Protein AF-A0A7H1MZS1-F1 (afdb_monomer_lite)

Foldseek 3Di:
DVVQLVVQLVVQLVVQLVVQLVVQVVVCVPDPPCPVDPVSVVCSSVVSSVVSNVVSNVVSSVVSVVVVVVVVVVVVVVVVVVVD

Sequence (84 aa):
MRWSMLKVAALAFLPLAAMFFGMLVLAIIAMPGTVSEFEAGAILYYGAAALSVALAVPATWLVARRMLTRRERHLLDVRARHSR

pLDDT: mean 86.6, std 8.36, range [57.72, 96.25]

Organism: NCBI:txid111831

Radius of gyration: 19.42 Å; chains: 1; bounding box: 42×26×54 Å

Structure (mmCIF, N/CA/C/O backbone):
data_AF-A0A7H1MZS1-F1
#
_entry.id   AF-A0A7H1MZS1-F1
#
loop_
_atom_site.group_PDB
_atom_site.id
_atom_site.type_symbol
_atom_site.label_atom_id
_atom_site.label_alt_id
_atom_site.label_comp_id
_atom_site.label_asym_id
_atom_site.label_entity_id
_atom_site.label_seq_id
_atom_site.pdbx_PDB_ins_code
_atom_site.Cartn_x
_atom_site.Cartn_y
_atom_site.Cartn_z
_atom_site.occupancy
_atom_site.B_iso_or_equiv
_atom_site.auth_seq_id
_atom_site.auth_comp_id
_atom_site.auth_asym_id
_atom_site.auth_atom_id
_atom_site.pdbx_PDB_model_num
ATOM 1 N N . MET A 1 1 ? 11.750 6.671 -19.023 1.00 59.72 1 MET A N 1
ATOM 2 C CA . MET A 1 1 ? 11.721 5.764 -17.848 1.00 59.72 1 MET A CA 1
ATOM 3 C C . MET A 1 1 ? 10.775 6.217 -16.726 1.00 59.72 1 MET A C 1
ATOM 5 O O . MET A 1 1 ? 10.038 5.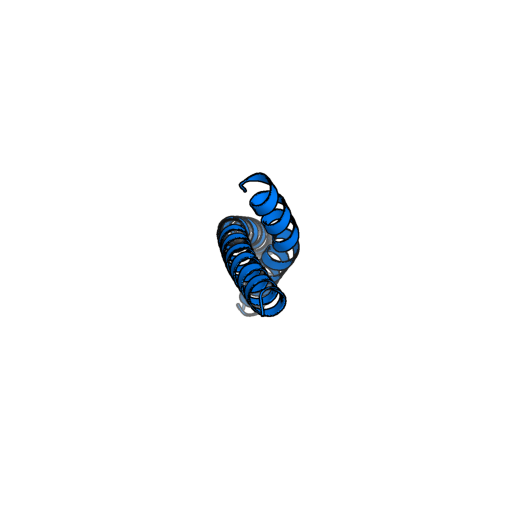391 -16.204 1.00 59.72 1 MET A O 1
ATOM 9 N N . ARG A 1 2 ? 10.722 7.512 -16.367 1.00 68.00 2 ARG A N 1
ATOM 10 C CA . ARG A 1 2 ? 9.870 8.009 -15.259 1.00 68.00 2 ARG A CA 1
ATOM 11 C C . ARG A 1 2 ? 8.354 7.900 -15.520 1.00 68.00 2 ARG A C 1
ATOM 13 O O . ARG A 1 2 ? 7.602 7.537 -14.626 1.00 68.00 2 ARG A O 1
ATOM 20 N N . TRP A 1 3 ? 7.917 8.104 -16.765 1.00 72.00 3 TRP A N 1
ATOM 21 C CA . TRP A 1 3 ? 6.506 7.960 -17.165 1.00 72.00 3 TRP A CA 1
ATOM 22 C C . TRP A 1 3 ? 5.986 6.518 -17.104 1.00 72.00 3 TRP A C 1
ATOM 24 O O . TRP A 1 3 ? 4.844 6.292 -16.716 1.00 72.00 3 TRP A O 1
ATOM 34 N N . SER A 1 4 ? 6.817 5.529 -17.447 1.00 77.31 4 SER A N 1
ATOM 35 C CA . SER A 1 4 ? 6.448 4.116 -17.304 1.00 77.31 4 SER A CA 1
ATOM 36 C C . SER A 1 4 ? 6.378 3.693 -15.836 1.00 77.31 4 SER A C 1
ATOM 38 O O . SER A 1 4 ? 5.504 2.907 -15.491 1.00 77.31 4 SER A O 1
ATOM 40 N N . MET A 1 5 ? 7.229 4.252 -14.962 1.00 83.62 5 MET A N 1
ATOM 41 C CA . MET A 1 5 ? 7.127 4.049 -13.508 1.00 83.62 5 MET A CA 1
ATOM 42 C C . MET A 1 5 ? 5.803 4.561 -12.948 1.00 83.62 5 MET A C 1
ATOM 44 O O . MET A 1 5 ? 5.146 3.832 -12.216 1.00 83.62 5 MET A O 1
ATOM 48 N N . LEU A 1 6 ? 5.390 5.775 -13.325 1.00 84.00 6 LEU A N 1
ATOM 49 C CA . LEU A 1 6 ? 4.145 6.372 -12.835 1.00 84.00 6 LEU A CA 1
ATOM 50 C C . LEU A 1 6 ? 2.911 5.553 -13.228 1.00 84.00 6 LEU A C 1
ATOM 52 O O . LEU A 1 6 ? 2.047 5.326 -12.390 1.00 84.00 6 LEU A O 1
ATOM 56 N N . LYS A 1 7 ? 2.852 5.050 -14.468 1.00 85.62 7 LYS A N 1
ATOM 57 C CA . LYS A 1 7 ? 1.739 4.201 -14.927 1.00 85.62 7 LYS A CA 1
ATOM 58 C C . LYS A 1 7 ? 1.635 2.903 -14.124 1.00 85.62 7 LYS A C 1
ATOM 60 O O . LYS A 1 7 ? 0.545 2.529 -13.711 1.00 85.62 7 LYS A O 1
ATOM 65 N N . VAL A 1 8 ? 2.765 2.234 -13.882 1.00 86.56 8 VAL A N 1
ATOM 66 C CA . VAL A 1 8 ? 2.789 0.987 -13.09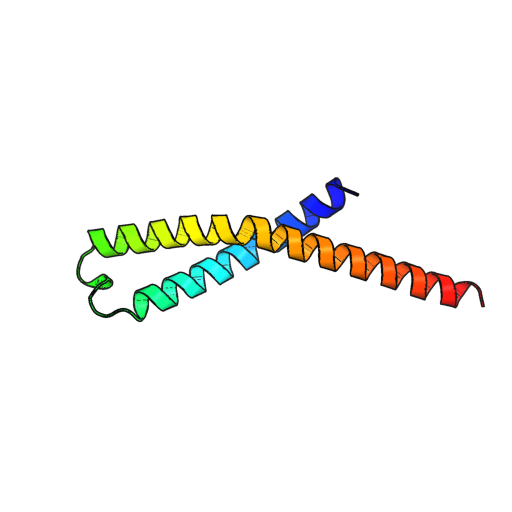8 1.00 86.56 8 VAL A CA 1
ATOM 67 C C . VAL A 1 8 ? 2.469 1.258 -11.627 1.00 86.56 8 VAL A C 1
ATOM 69 O O . VAL A 1 8 ? 1.716 0.500 -11.025 1.00 86.56 8 VAL A O 1
ATOM 72 N N . ALA A 1 9 ? 2.987 2.350 -11.060 1.00 86.50 9 ALA A N 1
ATOM 73 C CA . ALA A 1 9 ? 2.683 2.750 -9.690 1.00 86.50 9 ALA A CA 1
ATOM 74 C C . ALA A 1 9 ? 1.188 3.065 -9.512 1.00 86.50 9 ALA A C 1
ATOM 76 O O . ALA A 1 9 ? 0.579 2.567 -8.572 1.00 86.50 9 ALA A O 1
ATOM 77 N N . ALA A 1 10 ? 0.579 3.802 -10.447 1.00 88.75 10 ALA A N 1
ATOM 78 C CA . ALA A 1 10 ? -0.853 4.097 -10.433 1.00 88.75 10 ALA A CA 1
ATOM 79 C C . ALA A 1 10 ? -1.708 2.823 -10.534 1.00 88.75 10 ALA A C 1
ATOM 81 O O . ALA A 1 10 ? -2.681 2.675 -9.800 1.00 88.75 10 ALA A O 1
ATOM 82 N N . LEU A 1 11 ? -1.310 1.873 -11.387 1.00 90.81 11 LEU A N 1
ATOM 83 C CA . LEU A 1 11 ? -2.007 0.592 -11.521 1.00 90.81 11 LEU A CA 1
ATOM 84 C C . LEU A 1 11 ? -1.916 -0.254 -10.239 1.00 90.81 11 LEU A C 1
ATOM 86 O O . LEU A 1 11 ? -2.870 -0.930 -9.869 1.00 90.81 11 LEU A O 1
ATOM 90 N N . ALA A 1 12 ? -0.771 -0.203 -9.551 1.00 90.44 12 ALA A N 1
ATOM 91 C CA . ALA A 1 12 ? -0.553 -0.912 -8.294 1.00 90.44 12 ALA A CA 1
ATOM 92 C C . ALA A 1 12 ? -1.182 -0.203 -7.080 1.00 90.44 12 ALA A C 1
ATOM 94 O O . ALA A 1 12 ? -1.348 -0.831 -6.037 1.00 90.44 12 ALA A O 1
ATOM 95 N N . PHE A 1 13 ? -1.521 1.086 -7.189 1.00 91.38 13 PHE A N 1
ATOM 96 C CA . PHE A 1 13 ? -1.978 1.900 -6.060 1.00 91.38 13 PHE A CA 1
ATOM 97 C C . PHE A 1 13 ? -3.297 1.429 -5.487 1.00 91.38 13 PHE A C 1
ATOM 99 O O . PHE A 1 13 ? -3.372 1.163 -4.291 1.00 91.38 13 PHE A O 1
ATOM 106 N N . LEU A 1 14 ? -4.307 1.274 -6.337 1.00 90.88 14 LEU A N 1
ATOM 107 C CA . LEU A 1 14 ? -5.637 0.871 -5.903 1.00 90.88 14 LEU A CA 1
ATOM 108 C C . LEU A 1 14 ? -5.639 -0.468 -5.134 1.00 90.88 14 LEU A C 1
ATOM 110 O O . LEU A 1 14 ? -6.154 -0.491 -4.016 1.00 90.88 14 LEU A O 1
ATOM 114 N N . PRO A 1 15 ? -5.033 -1.565 -5.642 1.00 93.31 15 PRO A N 1
ATOM 115 C CA . PRO A 1 15 ? -5.012 -2.826 -4.903 1.00 93.31 15 PRO A CA 1
ATOM 116 C C . PRO A 1 15 ? -4.164 -2.763 -3.625 1.00 93.31 15 PRO A C 1
ATOM 118 O O . PRO A 1 15 ? -4.544 -3.365 -2.624 1.00 93.31 15 PRO A O 1
ATOM 121 N N . LEU A 1 16 ? -3.049 -2.017 -3.612 1.00 93.19 16 LEU A N 1
ATOM 122 C CA . LEU A 1 16 ? -2.232 -1.845 -2.403 1.00 93.19 16 LEU A CA 1
ATOM 123 C C . LEU A 1 16 ? -2.969 -1.053 -1.320 1.00 93.19 16 LEU A C 1
ATOM 125 O O . LEU A 1 16 ? -2.975 -1.467 -0.164 1.00 93.19 16 LEU A O 1
ATOM 129 N N . ALA A 1 17 ? -3.616 0.054 -1.688 1.00 92.88 17 ALA A N 1
ATOM 130 C CA . ALA A 1 17 ? -4.411 0.858 -0.766 1.00 92.88 17 ALA A CA 1
ATOM 131 C C . ALA A 1 17 ? -5.579 0.046 -0.191 1.00 92.88 17 ALA A C 1
ATOM 133 O O . ALA A 1 17 ? -5.781 0.048 1.022 1.00 92.88 17 ALA A O 1
ATOM 134 N N . ALA A 1 18 ? -6.287 -0.717 -1.033 1.00 93.50 18 ALA A N 1
ATOM 135 C CA . ALA A 1 18 ? -7.363 -1.604 -0.595 1.00 93.50 18 ALA A CA 1
ATOM 136 C C . ALA A 1 18 ? -6.864 -2.686 0.376 1.00 93.50 18 ALA A C 1
ATOM 138 O O . ALA A 1 18 ? -7.497 -2.935 1.400 1.00 93.50 18 ALA A O 1
ATOM 139 N N . MET A 1 19 ? -5.709 -3.294 0.094 1.00 96.25 19 MET A N 1
ATOM 140 C CA . MET A 1 19 ? -5.106 -4.308 0.959 1.00 96.25 19 MET A CA 1
ATOM 141 C C . MET A 1 19 ? -4.685 -3.732 2.318 1.00 96.25 19 MET A C 1
ATOM 143 O O . MET A 1 19 ? -5.014 -4.315 3.350 1.00 96.25 19 MET A O 1
ATOM 147 N N . PHE A 1 20 ? -3.994 -2.585 2.342 1.00 94.88 20 PHE A N 1
ATOM 148 C CA . PHE A 1 20 ? -3.613 -1.930 3.598 1.00 94.88 20 PHE A CA 1
ATOM 149 C C . PHE A 1 20 ? -4.833 -1.488 4.401 1.00 94.88 20 PHE A C 1
ATOM 151 O O . PHE A 1 20 ? -4.875 -1.701 5.609 1.00 94.88 20 PHE A O 1
ATOM 158 N N . PHE A 1 21 ? -5.837 -0.918 3.735 1.00 94.62 21 PHE A N 1
ATOM 159 C CA . PHE A 1 21 ? -7.073 -0.516 4.391 1.00 94.62 21 PHE A CA 1
ATOM 160 C C . PHE A 1 21 ? -7.797 -1.720 4.994 1.00 94.62 21 PHE A C 1
ATOM 162 O O . PHE A 1 21 ? -8.116 -1.698 6.177 1.00 94.62 21 PHE A O 1
ATOM 169 N N . GLY A 1 22 ? -7.979 -2.799 4.227 1.00 94.44 22 GLY A N 1
ATOM 170 C CA . GLY A 1 22 ? -8.597 -4.029 4.718 1.00 94.44 22 GLY A CA 1
ATOM 171 C C . GLY A 1 22 ? -7.856 -4.620 5.919 1.00 94.44 22 GLY A C 1
ATOM 172 O O . GLY A 1 22 ? -8.486 -5.008 6.897 1.00 94.44 22 GLY A O 1
ATOM 173 N N . MET A 1 23 ? -6.520 -4.620 5.897 1.00 95.25 23 MET A N 1
ATOM 174 C CA . MET A 1 23 ? -5.705 -5.089 7.022 1.00 95.25 23 MET A CA 1
ATOM 175 C C . MET A 1 23 ? -5.904 -4.231 8.282 1.00 95.25 23 MET A C 1
ATOM 177 O O . MET A 1 23 ? -6.054 -4.774 9.375 1.00 95.25 23 MET A O 1
ATOM 181 N N . LEU A 1 24 ? -5.946 -2.903 8.136 1.00 93.75 24 LEU A N 1
ATOM 182 C CA . LEU A 1 24 ? -6.181 -1.978 9.249 1.00 93.75 24 LEU A CA 1
ATOM 183 C C . LEU A 1 24 ? -7.605 -2.098 9.803 1.00 93.75 24 LEU A C 1
ATOM 185 O O . LEU A 1 24 ? -7.790 -2.107 11.015 1.00 93.75 24 LEU A O 1
ATOM 189 N N . VAL A 1 25 ? -8.604 -2.256 8.933 1.00 93.00 25 VAL A N 1
ATOM 190 C CA . VAL A 1 25 ? -9.997 -2.490 9.333 1.00 93.00 25 VAL A CA 1
ATOM 191 C C . VAL A 1 25 ? -10.132 -3.792 10.120 1.00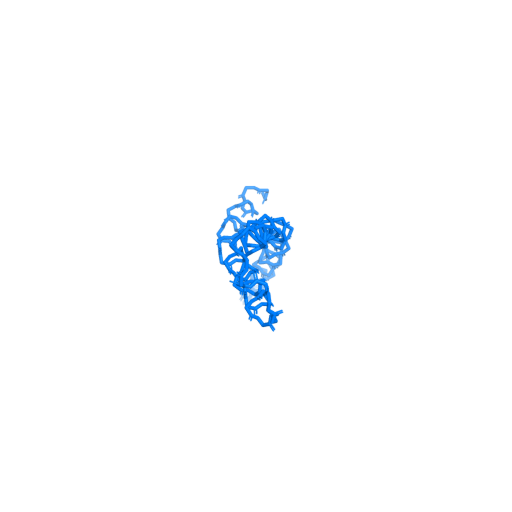 93.00 25 VAL A C 1
ATOM 193 O O . VAL A 1 25 ? -10.754 -3.796 11.177 1.00 93.00 25 VAL A O 1
ATOM 196 N N . LEU A 1 26 ? -9.509 -4.881 9.661 1.00 93.44 26 LEU A N 1
ATOM 197 C CA . LEU A 1 26 ? -9.502 -6.145 10.401 1.00 93.44 26 LEU A CA 1
ATOM 198 C C . LEU A 1 26 ? -8.854 -5.993 11.783 1.00 93.44 26 LEU A C 1
ATOM 200 O O . LEU A 1 26 ? -9.362 -6.548 12.754 1.00 93.44 26 LEU A O 1
ATOM 204 N N . ALA A 1 27 ? -7.777 -5.208 11.889 1.00 91.31 27 ALA A N 1
ATOM 205 C CA . ALA A 1 27 ? -7.150 -4.907 13.173 1.00 91.31 27 ALA A CA 1
ATOM 206 C C . ALA A 1 27 ? -8.077 -4.102 14.102 1.00 91.31 27 ALA A C 1
ATOM 208 O O . ALA A 1 27 ? -8.152 -4.412 15.287 1.00 91.31 27 ALA A O 1
ATOM 209 N N . ILE A 1 28 ? -8.815 -3.119 13.572 1.00 88.62 28 ILE A N 1
ATOM 210 C CA . ILE A 1 28 ? -9.794 -2.330 14.340 1.00 88.62 28 ILE A CA 1
ATOM 211 C C . ILE A 1 28 ? -10.934 -3.218 14.847 1.00 88.62 28 ILE A C 1
ATOM 213 O O . ILE A 1 28 ? -11.291 -3.129 16.019 1.00 88.62 28 ILE A O 1
ATOM 217 N N . ILE A 1 29 ? -11.474 -4.092 13.990 1.00 88.31 29 ILE A N 1
ATOM 218 C CA . ILE A 1 29 ? -12.562 -5.021 14.341 1.00 88.31 29 ILE A CA 1
ATOM 219 C C . ILE A 1 29 ? -12.113 -6.023 15.414 1.00 88.31 29 ILE A C 1
ATOM 221 O O . ILE A 1 29 ? -12.913 -6.422 16.257 1.00 88.31 29 ILE A O 1
ATOM 225 N N . ALA A 1 30 ? -10.840 -6.422 15.408 1.00 87.75 30 ALA A N 1
ATOM 226 C CA . ALA A 1 30 ? -10.285 -7.335 16.403 1.00 87.75 30 ALA A CA 1
ATOM 227 C C . ALA A 1 30 ? -10.083 -6.696 17.794 1.00 87.75 30 ALA A C 1
ATOM 229 O O . ALA A 1 30 ? -9.836 -7.423 18.756 1.00 87.75 30 ALA A O 1
ATOM 230 N N . MET A 1 31 ? -10.174 -5.366 17.925 1.00 83.38 31 MET A N 1
ATOM 231 C CA . MET A 1 31 ? -10.044 -4.671 19.208 1.00 83.38 31 MET A CA 1
ATOM 232 C C . MET A 1 31 ? -11.405 -4.585 19.921 1.00 83.38 31 MET A C 1
ATOM 234 O O . MET A 1 31 ? -12.322 -3.934 19.420 1.00 83.38 31 MET A O 1
ATOM 238 N N . PRO A 1 32 ? -11.574 -5.197 21.105 1.00 72.56 32 PRO A N 1
ATOM 239 C CA . PRO A 1 32 ? -12.820 -5.081 21.854 1.00 72.56 32 PRO A CA 1
ATOM 240 C C . PRO A 1 32 ? -13.009 -3.645 22.374 1.00 72.56 32 PRO A C 1
ATOM 242 O O . PRO A 1 32 ? -12.095 -3.062 22.949 1.00 72.56 32 PRO A O 1
ATOM 245 N N . GLY A 1 33 ? -14.206 -3.080 22.181 1.00 72.00 33 GLY A N 1
ATOM 246 C CA . GLY A 1 33 ? -14.585 -1.750 22.688 1.00 72.00 33 GLY A CA 1
ATOM 247 C C . GLY A 1 33 ? -14.342 -0.567 21.739 1.00 72.00 33 GLY A C 1
ATOM 248 O O . GLY A 1 33 ? -14.814 0.529 22.010 1.00 72.00 33 GLY A O 1
ATOM 249 N N . THR A 1 34 ? -13.682 -0.759 20.592 1.00 65.81 34 THR A N 1
ATOM 250 C CA . THR A 1 34 ? -13.478 0.315 19.590 1.00 65.81 34 THR A CA 1
ATOM 251 C C . THR A 1 34 ? -14.729 0.628 18.766 1.00 65.81 34 THR A C 1
ATOM 253 O O . THR A 1 34 ? -14.838 1.702 18.182 1.00 65.81 34 THR A O 1
ATOM 256 N N . VAL A 1 35 ? -15.679 -0.308 18.720 1.00 64.31 35 VAL A N 1
ATOM 257 C CA . VAL A 1 35 ? -16.928 -0.226 17.940 1.00 64.31 35 VAL A CA 1
ATOM 258 C C . VAL A 1 35 ? -18.150 0.163 18.775 1.00 64.31 35 VAL A C 1
ATOM 260 O O . VAL A 1 35 ? -19.207 0.418 18.205 1.00 64.31 35 VAL A O 1
ATOM 263 N N . SER A 1 36 ? -18.033 0.216 20.107 1.00 71.19 36 SER A N 1
ATOM 264 C CA . SER A 1 36 ? -19.144 0.606 20.988 1.00 71.19 36 SER A CA 1
ATOM 265 C C . SER A 1 36 ? -19.385 2.114 21.019 1.00 71.19 36 SER A C 1
ATOM 267 O O . SER A 1 36 ? -20.503 2.538 21.296 1.00 71.19 36 SER A O 1
ATOM 269 N N . GLU A 1 37 ? -18.369 2.917 20.696 1.00 80.19 37 GLU A N 1
ATOM 270 C CA . GLU A 1 37 ? -18.484 4.370 20.578 1.00 80.19 37 GLU A CA 1
ATOM 271 C C . GLU A 1 37 ? -18.304 4.797 19.121 1.00 80.19 37 GLU A C 1
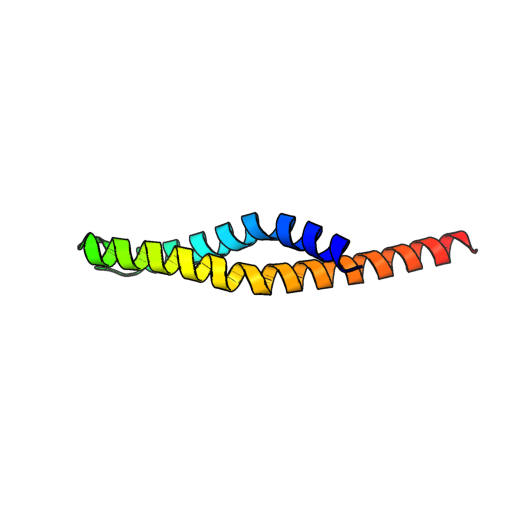ATOM 273 O O . GLU A 1 37 ? -17.252 4.587 18.514 1.00 80.19 37 GLU A O 1
ATOM 278 N N . PHE A 1 38 ? -19.347 5.406 18.551 1.00 77.50 38 PHE A N 1
ATOM 279 C CA . PHE A 1 38 ? -19.362 5.814 17.145 1.00 77.50 38 PHE A CA 1
ATOM 280 C C . PHE A 1 38 ? -18.227 6.788 16.806 1.00 77.50 38 PHE A C 1
ATOM 282 O O . PHE A 1 38 ? -17.606 6.667 15.753 1.00 77.50 38 PHE A O 1
ATOM 289 N N . GLU A 1 39 ? -17.934 7.731 17.702 1.00 84.50 39 GLU A N 1
ATOM 290 C CA . GLU A 1 39 ? -16.892 8.740 17.504 1.00 84.50 39 GLU A CA 1
ATOM 291 C C . GLU A 1 39 ? -15.492 8.112 17.454 1.00 84.50 39 GLU A C 1
ATOM 293 O O . GLU A 1 39 ? -14.736 8.354 16.510 1.00 84.50 39 GLU A O 1
ATOM 298 N N . ALA A 1 40 ? -15.180 7.222 18.401 1.00 82.19 40 ALA A N 1
ATOM 299 C CA . ALA A 1 40 ? -13.920 6.483 18.418 1.00 82.19 40 ALA A CA 1
ATOM 300 C C . ALA A 1 40 ? -13.772 5.581 17.182 1.00 82.19 40 ALA A C 1
ATOM 302 O O . ALA A 1 40 ? -12.723 5.578 16.530 1.00 82.19 40 ALA A O 1
ATOM 303 N N . GLY A 1 41 ? -14.842 4.870 16.809 1.00 82.88 41 GLY A N 1
ATOM 304 C CA . GLY A 1 41 ? -14.879 4.054 15.600 1.00 82.88 41 GLY A CA 1
ATOM 305 C C . GLY A 1 41 ? -14.624 4.885 14.342 1.00 82.88 41 GLY A C 1
ATOM 306 O O . GLY A 1 41 ? -13.769 4.531 13.531 1.00 82.88 41 GLY A O 1
ATOM 307 N N . ALA A 1 42 ? -15.303 6.026 14.193 1.00 85.50 42 ALA A N 1
ATOM 308 C CA . ALA A 1 42 ? -15.130 6.920 13.053 1.00 85.50 42 ALA A CA 1
ATOM 309 C C . ALA A 1 42 ? -13.680 7.413 12.929 1.00 85.50 42 ALA A C 1
ATOM 311 O O . ALA A 1 42 ? -13.095 7.313 11.849 1.00 85.50 42 ALA A O 1
ATOM 312 N N . ILE A 1 43 ? -13.070 7.875 14.027 1.00 90.69 43 ILE A N 1
ATOM 313 C CA . ILE A 1 43 ? -11.667 8.321 14.042 1.00 90.69 43 ILE A CA 1
ATOM 314 C C . ILE A 1 43 ? -10.730 7.190 13.600 1.00 90.69 43 ILE A C 1
ATOM 316 O O . ILE A 1 43 ? -9.840 7.419 12.780 1.00 90.69 43 ILE A O 1
ATOM 320 N N . LEU A 1 44 ? -10.947 5.965 14.085 1.00 90.38 44 LEU A N 1
ATOM 321 C CA . LEU A 1 44 ? -10.142 4.802 13.711 1.00 90.38 44 LEU A CA 1
ATOM 322 C C . LEU A 1 44 ? -10.287 4.449 12.225 1.00 90.38 44 LEU A C 1
ATOM 324 O O . LEU A 1 44 ? -9.278 4.222 11.557 1.00 90.38 44 LEU A O 1
ATOM 328 N N . TYR A 1 45 ? -11.505 4.455 11.677 1.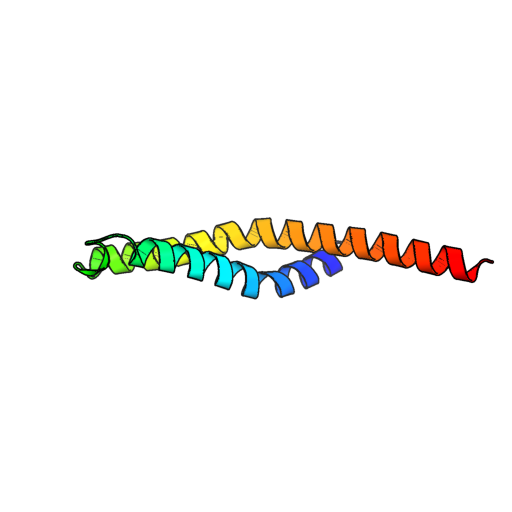00 89.81 45 TYR A N 1
ATOM 329 C CA . TYR A 1 45 ? -11.735 4.171 10.257 1.00 89.81 45 TYR A CA 1
ATOM 330 C C . TYR A 1 45 ? -11.148 5.250 9.339 1.00 89.81 45 TYR A C 1
ATOM 332 O O . TYR A 1 45 ? -10.489 4.919 8.349 1.00 89.81 45 TYR A O 1
ATOM 340 N N . TYR A 1 46 ? -11.323 6.533 9.670 1.00 92.88 46 TYR A N 1
ATOM 341 C CA . TYR A 1 46 ? -10.716 7.625 8.905 1.00 92.88 46 TYR A CA 1
ATOM 342 C C . TYR A 1 46 ? -9.188 7.625 9.027 1.00 92.88 46 TYR A C 1
ATOM 344 O O . TYR A 1 46 ? -8.490 7.808 8.027 1.00 92.88 46 TYR A O 1
ATOM 352 N N . GLY A 1 47 ? -8.654 7.339 10.217 1.00 93.38 47 GLY A N 1
ATOM 353 C CA . GLY A 1 47 ? -7.222 7.160 10.444 1.00 93.38 47 GLY A CA 1
ATOM 354 C C . GLY A 1 47 ? -6.652 5.995 9.634 1.00 93.38 47 GLY A C 1
ATOM 355 O O . GLY A 1 47 ? -5.611 6.139 8.992 1.00 93.38 47 GLY A O 1
ATOM 356 N N . ALA A 1 48 ? -7.365 4.868 9.576 1.00 93.38 48 ALA A N 1
ATOM 357 C CA . ALA A 1 48 ? -6.992 3.721 8.757 1.00 93.38 48 ALA A CA 1
ATOM 358 C C . ALA A 1 48 ? -7.007 4.041 7.257 1.00 93.38 48 ALA A C 1
ATOM 360 O O . ALA A 1 48 ? -6.114 3.605 6.531 1.00 93.38 48 ALA A O 1
ATOM 361 N N . ALA A 1 49 ? -7.980 4.824 6.785 1.00 92.56 49 ALA A N 1
ATOM 362 C CA . ALA A 1 49 ? -8.030 5.282 5.398 1.00 92.56 49 ALA A CA 1
ATOM 363 C C . ALA A 1 49 ? -6.852 6.211 5.059 1.00 92.56 49 ALA A C 1
ATOM 365 O O . ALA A 1 49 ? -6.213 6.055 4.019 1.00 92.56 49 ALA A O 1
ATOM 366 N N . ALA A 1 50 ? -6.512 7.146 5.947 1.00 95.44 50 ALA A N 1
ATOM 367 C CA . ALA A 1 50 ? -5.363 8.025 5.750 1.00 95.44 50 ALA A CA 1
ATOM 368 C C . ALA A 1 50 ? -4.036 7.241 5.757 1.00 95.44 50 ALA A C 1
ATOM 370 O O . ALA A 1 50 ? -3.192 7.429 4.877 1.00 95.44 50 ALA A O 1
ATOM 371 N N . LEU A 1 51 ? -3.867 6.318 6.710 1.00 94.38 51 LEU A N 1
ATOM 372 C CA . LEU A 1 51 ? -2.677 5.473 6.818 1.00 94.38 51 LEU A CA 1
ATOM 373 C C . LEU A 1 51 ? -2.529 4.519 5.633 1.00 94.38 51 LEU A C 1
ATOM 375 O O . LEU A 1 51 ? -1.417 4.342 5.136 1.00 94.38 51 LEU A O 1
ATOM 379 N N . SER A 1 52 ? -3.621 3.928 5.144 1.00 94.31 52 SER A N 1
ATOM 380 C CA . SER A 1 52 ? -3.565 3.019 3.997 1.00 94.31 52 SER A CA 1
ATOM 381 C C . SER A 1 52 ? -3.062 3.729 2.742 1.00 94.31 52 SER A C 1
ATOM 383 O O . SER A 1 52 ? -2.208 3.191 2.036 1.00 94.31 52 SER A O 1
ATOM 385 N N . VAL A 1 53 ? -3.503 4.969 2.509 1.00 93.19 53 VAL A N 1
ATOM 386 C CA . VAL A 1 53 ? -3.010 5.816 1.418 1.00 93.19 53 VAL A CA 1
ATOM 387 C C . VAL A 1 53 ? -1.542 6.182 1.637 1.00 93.19 53 VAL A C 1
ATOM 389 O O . VAL A 1 53 ? -0.730 6.012 0.724 1.00 93.19 53 VAL A O 1
ATOM 392 N N . ALA A 1 54 ? -1.177 6.620 2.845 1.00 94.38 54 ALA A N 1
ATOM 393 C CA . ALA A 1 54 ? 0.196 6.998 3.178 1.00 94.38 54 ALA A CA 1
ATOM 394 C C . ALA A 1 54 ? 1.194 5.842 2.980 1.00 94.38 54 ALA A C 1
ATOM 396 O O . ALA A 1 54 ? 2.305 6.072 2.506 1.00 94.38 54 ALA A O 1
ATOM 397 N N . LEU A 1 55 ? 0.793 4.602 3.281 1.00 93.31 55 LEU A N 1
ATOM 398 C CA . LEU A 1 55 ? 1.600 3.395 3.073 1.00 93.31 55 LEU A CA 1
ATOM 399 C C . LEU A 1 55 ? 1.577 2.901 1.619 1.00 93.31 55 LEU A C 1
ATOM 401 O O . LEU A 1 55 ? 2.589 2.405 1.112 1.00 93.31 55 LEU A O 1
ATOM 405 N N . ALA A 1 56 ? 0.456 3.062 0.914 1.00 91.12 56 ALA A N 1
ATOM 406 C CA . ALA A 1 56 ? 0.330 2.655 -0.481 1.00 91.12 56 ALA A CA 1
ATOM 407 C C . ALA A 1 56 ? 1.262 3.451 -1.406 1.00 91.12 56 ALA A C 1
ATOM 409 O O . ALA A 1 56 ? 1.860 2.874 -2.314 1.00 91.12 56 ALA A O 1
ATOM 410 N N . VAL A 1 57 ? 1.459 4.750 -1.167 1.00 90.25 57 VAL A N 1
ATOM 411 C CA . VAL A 1 57 ? 2.336 5.594 -2.001 1.00 90.25 57 VAL A CA 1
ATOM 412 C C . VAL A 1 57 ? 3.777 5.049 -2.100 1.00 90.25 57 VAL A C 1
ATOM 414 O O . VAL A 1 57 ? 4.214 4.744 -3.213 1.00 90.25 57 VAL A O 1
ATOM 417 N N . PRO A 1 58 ? 4.536 4.845 -1.007 1.00 92.19 58 PRO A N 1
ATOM 418 C CA . PRO A 1 58 ? 5.882 4.282 -1.100 1.00 92.19 58 PRO A CA 1
ATOM 419 C C . PRO A 1 58 ? 5.878 2.820 -1.576 1.00 92.19 58 PRO A C 1
ATOM 421 O O . PRO A 1 58 ? 6.777 2.412 -2.317 1.00 92.19 58 PRO A O 1
ATOM 424 N N . ALA A 1 59 ? 4.859 2.030 -1.219 1.00 91.06 59 ALA A N 1
ATOM 425 C CA . ALA A 1 59 ? 4.757 0.635 -1.646 1.00 91.06 59 ALA A CA 1
ATOM 426 C C . ALA A 1 59 ? 4.597 0.500 -3.171 1.00 91.06 59 ALA A C 1
ATOM 428 O O . ALA A 1 59 ? 5.281 -0.311 -3.801 1.00 91.06 59 ALA A O 1
ATOM 429 N N . THR A 1 60 ? 3.756 1.330 -3.791 1.00 91.50 60 THR A N 1
ATOM 430 C CA . THR A 1 60 ? 3.559 1.328 -5.252 1.00 91.50 60 THR A CA 1
ATOM 431 C C . THR A 1 60 ? 4.824 1.683 -6.007 1.00 91.50 60 THR A C 1
ATOM 433 O O . THR A 1 60 ? 5.119 1.077 -7.038 1.00 91.50 60 THR A O 1
ATOM 436 N N . TRP A 1 61 ? 5.613 2.614 -5.470 1.00 89.75 61 TRP A N 1
ATOM 437 C CA . TRP A 1 61 ? 6.900 2.977 -6.040 1.00 89.75 61 TRP A CA 1
ATOM 438 C C . TRP A 1 61 ? 7.882 1.800 -6.019 1.00 89.75 61 TRP A C 1
ATOM 440 O O . TRP A 1 61 ? 8.541 1.512 -7.023 1.00 89.75 61 TRP A O 1
ATOM 450 N N . LEU A 1 62 ? 7.943 1.063 -4.903 1.00 91.44 62 LEU A N 1
ATOM 451 C CA . LEU A 1 62 ? 8.769 -0.141 -4.785 1.00 91.44 62 LEU A CA 1
ATOM 452 C C . LEU A 1 62 ? 8.330 -1.237 -5.763 1.00 91.44 62 LEU A C 1
ATOM 454 O O . LEU A 1 62 ? 9.181 -1.855 -6.410 1.00 91.44 62 LEU A O 1
ATOM 458 N N . VAL A 1 63 ? 7.021 -1.459 -5.908 1.00 91.00 63 VAL A N 1
ATOM 459 C CA . VAL A 1 63 ? 6.471 -2.428 -6.867 1.00 91.00 63 VAL A CA 1
ATOM 460 C C . VAL A 1 63 ? 6.814 -2.024 -8.299 1.00 91.00 63 VAL A C 1
ATOM 462 O O . VAL A 1 63 ? 7.375 -2.835 -9.039 1.00 91.00 63 VAL A O 1
ATOM 465 N N . ALA A 1 64 ? 6.579 -0.765 -8.673 1.00 90.38 64 ALA A N 1
ATOM 466 C CA . ALA A 1 64 ? 6.899 -0.253 -10.002 1.00 90.38 64 ALA A CA 1
ATOM 467 C C . ALA A 1 64 ? 8.389 -0.407 -10.333 1.00 90.38 64 ALA A C 1
ATOM 469 O O . ALA A 1 64 ? 8.742 -0.864 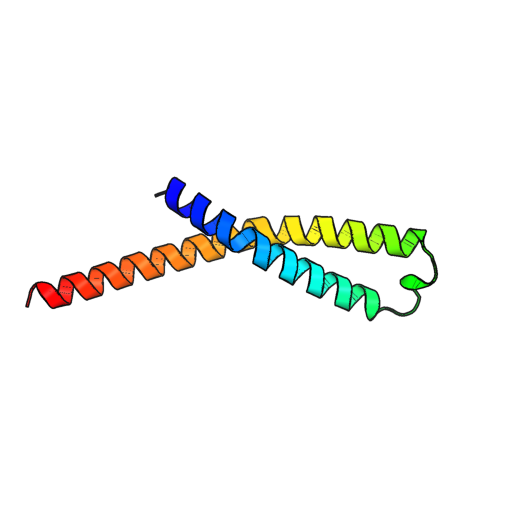-11.424 1.00 90.38 64 ALA A O 1
ATOM 470 N N . ARG A 1 65 ? 9.272 -0.106 -9.371 1.00 89.12 65 ARG A N 1
ATOM 471 C CA . ARG A 1 65 ? 10.718 -0.303 -9.520 1.00 89.12 65 ARG A CA 1
ATOM 472 C C . ARG A 1 65 ? 11.063 -1.771 -9.766 1.00 89.12 65 ARG A C 1
ATOM 474 O O . ARG A 1 65 ? 11.769 -2.070 -10.725 1.00 89.12 65 ARG A O 1
ATOM 481 N N . ARG A 1 66 ? 10.533 -2.693 -8.954 1.00 88.94 66 ARG A N 1
ATOM 482 C CA . ARG A 1 66 ? 10.795 -4.137 -9.099 1.00 88.94 66 ARG A CA 1
ATOM 483 C C . ARG A 1 66 ? 10.285 -4.696 -10.427 1.00 88.94 66 ARG A C 1
ATOM 485 O O . ARG A 1 66 ? 10.982 -5.499 -11.046 1.00 88.94 66 ARG A O 1
ATOM 492 N N . MET A 1 67 ? 9.100 -4.281 -10.875 1.00 88.75 67 MET A N 1
ATOM 493 C CA . MET A 1 67 ? 8.526 -4.758 -12.136 1.00 88.75 67 MET A CA 1
ATOM 494 C C . MET A 1 67 ? 9.344 -4.304 -13.344 1.00 88.75 67 MET A C 1
ATOM 496 O O . MET A 1 67 ? 9.595 -5.110 -14.238 1.00 88.75 67 MET A O 1
ATOM 500 N N . LEU A 1 68 ? 9.816 -3.054 -13.362 1.00 86.75 68 LEU A N 1
ATOM 501 C CA . LEU A 1 68 ? 10.646 -2.561 -14.461 1.00 86.75 68 LEU A CA 1
ATOM 502 C C . LEU A 1 68 ? 12.002 -3.262 -14.517 1.00 86.75 68 LEU A C 1
ATOM 504 O O . LEU A 1 68 ? 12.388 -3.717 -15.589 1.00 86.75 68 LEU A O 1
ATOM 508 N N . THR A 1 69 ? 12.666 -3.462 -13.374 1.00 88.19 69 THR A N 1
ATOM 509 C CA . THR A 1 69 ? 13.931 -4.213 -13.337 1.00 88.19 69 THR A CA 1
ATOM 510 C C . THR A 1 69 ? 13.750 -5.661 -13.803 1.00 88.19 69 THR A C 1
ATOM 512 O O . THR A 1 69 ? 14.597 -6.194 -14.517 1.00 88.19 69 THR A O 1
ATOM 515 N N . ARG A 1 70 ? 12.634 -6.316 -13.445 1.00 87.62 70 ARG A N 1
ATOM 516 C CA . ARG A 1 70 ? 12.318 -7.662 -13.958 1.00 87.62 70 ARG A CA 1
ATOM 517 C C . ARG A 1 70 ? 12.064 -7.655 -15.464 1.00 87.62 70 ARG A C 1
ATOM 519 O O . ARG A 1 70 ? 12.549 -8.541 -16.160 1.00 87.62 70 ARG A O 1
ATOM 526 N N . ARG A 1 71 ? 11.335 -6.656 -15.965 1.00 86.38 71 ARG A N 1
ATOM 527 C CA . ARG A 1 71 ? 11.036 -6.517 -17.394 1.00 86.38 71 ARG A CA 1
ATOM 528 C C . ARG A 1 71 ? 12.304 -6.305 -18.220 1.00 86.38 71 ARG A C 1
ATOM 530 O O . ARG A 1 71 ? 12.450 -6.937 -19.258 1.00 86.38 71 ARG A O 1
ATOM 537 N N . GLU A 1 72 ? 13.217 -5.456 -17.756 1.00 87.38 72 GLU A N 1
ATOM 538 C CA . GLU A 1 72 ? 14.503 -5.207 -18.419 1.00 87.38 72 GLU A CA 1
ATOM 539 C C . GLU A 1 72 ? 15.339 -6.486 -18.524 1.00 87.38 72 GLU A C 1
ATOM 541 O O . GLU A 1 72 ? 15.816 -6.811 -19.609 1.00 87.38 72 GLU A O 1
ATOM 546 N N . ARG A 1 73 ? 15.436 -7.265 -17.437 1.00 86.56 73 ARG A N 1
ATOM 547 C CA . ARG A 1 73 ? 16.129 -8.565 -17.448 1.00 86.56 73 ARG A CA 1
ATOM 548 C C . ARG A 1 73 ? 15.515 -9.540 -18.449 1.00 86.56 73 ARG A C 1
ATOM 550 O O . ARG A 1 73 ? 16.231 -10.108 -19.263 1.00 86.56 73 ARG A O 1
ATOM 557 N N . HIS A 1 74 ? 14.190 -9.662 -18.452 1.00 86.25 74 HIS A N 1
ATOM 558 C CA . HIS A 1 74 ? 13.496 -10.552 -19.379 1.00 86.25 74 HIS A CA 1
ATOM 559 C C . HIS A 1 74 ? 13.739 -10.174 -20.851 1.00 86.25 74 HIS A C 1
ATOM 561 O O . HIS A 1 74 ? 13.918 -11.045 -21.696 1.00 86.25 74 HIS A O 1
ATOM 567 N N . LEU A 1 75 ? 13.770 -8.877 -21.178 1.00 87.69 75 LEU A N 1
ATOM 568 C CA . LEU A 1 75 ? 14.050 -8.418 -22.543 1.00 87.69 75 LEU A CA 1
ATOM 569 C C . LEU A 1 75 ? 15.486 -8.737 -22.985 1.00 87.69 75 LEU A C 1
ATOM 571 O O . LEU A 1 75 ? 15.698 -9.094 -24.144 1.00 87.69 75 LEU A O 1
ATOM 575 N N . LEU A 1 76 ? 16.458 -8.644 -22.074 1.00 85.69 76 LEU A N 1
ATOM 576 C CA . LEU A 1 76 ? 17.847 -9.021 -22.347 1.00 85.69 76 LEU A CA 1
ATOM 577 C C . LEU A 1 76 ? 17.983 -10.530 -22.596 1.00 85.69 76 LEU A C 1
ATOM 579 O O . LEU A 1 76 ? 18.623 -10.924 -23.570 1.00 85.69 76 LEU A O 1
ATOM 583 N N . ASP A 1 77 ? 17.311 -11.362 -21.796 1.00 90.44 77 ASP A N 1
ATOM 584 C CA . ASP A 1 77 ? 17.322 -12.824 -21.958 1.00 90.44 77 ASP A CA 1
ATOM 585 C C . ASP A 1 77 ? 16.676 -13.285 -23.273 1.00 90.44 77 ASP A C 1
ATOM 587 O O . ASP A 1 77 ? 17.097 -14.276 -23.873 1.00 90.44 77 ASP A O 1
ATOM 591 N N . VAL A 1 78 ? 15.628 -12.593 -23.732 1.00 89.12 78 VAL A N 1
ATOM 592 C CA . VAL A 1 78 ? 15.003 -12.872 -25.035 1.00 89.12 78 VAL A CA 1
ATOM 593 C C . VAL A 1 78 ? 15.947 -12.480 -26.172 1.00 89.12 78 VAL A C 1
ATOM 595 O O . VAL A 1 78 ? 16.126 -13.252 -27.114 1.00 89.12 78 VAL A O 1
ATOM 598 N N . ARG A 1 79 ? 16.610 -11.320 -26.066 1.00 85.38 79 ARG A N 1
ATOM 599 C CA . ARG A 1 79 ? 17.559 -10.845 -27.082 1.00 85.38 79 ARG A CA 1
ATOM 600 C C . ARG A 1 79 ? 18.777 -11.762 -27.212 1.00 85.38 79 ARG A C 1
ATOM 602 O O . ARG A 1 79 ? 19.171 -12.066 -28.330 1.00 85.38 79 ARG A O 1
ATOM 609 N N . ALA A 1 80 ? 19.316 -12.248 -26.093 1.00 83.38 80 ALA A N 1
ATOM 610 C CA . ALA A 1 80 ? 20.441 -13.185 -26.074 1.00 83.38 80 ALA A CA 1
ATOM 611 C C . ALA A 1 80 ? 20.115 -14.548 -26.717 1.00 83.38 80 ALA A C 1
ATOM 613 O O . ALA A 1 80 ? 21.018 -15.233 -27.194 1.00 83.38 80 ALA A O 1
ATOM 614 N N . ARG A 1 81 ? 18.834 -14.945 -26.745 1.00 80.81 81 ARG A N 1
ATOM 615 C CA . ARG A 1 81 ? 18.371 -16.173 -27.411 1.00 80.81 81 ARG A CA 1
ATOM 616 C C . ARG A 1 81 ? 18.180 -16.029 -28.918 1.00 80.81 81 ARG A C 1
ATOM 618 O O . ARG A 1 81 ? 18.307 -17.025 -29.607 1.00 80.81 81 ARG A O 1
ATOM 625 N N . HIS A 1 82 ? 17.858 -14.835 -29.416 1.00 77.31 82 HIS A N 1
ATOM 626 C CA . HIS A 1 82 ? 17.670 -14.582 -30.854 1.00 77.31 82 HIS A CA 1
ATOM 627 C C . HIS A 1 82 ? 18.976 -14.278 -31.606 1.00 77.31 82 HIS A C 1
ATOM 629 O O . HIS A 1 82 ? 18.975 -14.236 -32.829 1.00 77.31 82 HIS A O 1
ATOM 635 N N . SER A 1 83 ? 20.081 -14.025 -30.898 1.00 72.31 83 SER A N 1
ATOM 636 C CA . SER A 1 83 ? 21.404 -13.792 -31.495 1.00 72.31 83 SER A CA 1
ATOM 637 C C . SER A 1 83 ? 22.275 -15.056 -31.585 1.00 72.31 83 SER A C 1
ATOM 639 O O . SER A 1 83 ? 23.486 -14.937 -31.765 1.00 72.31 83 SER A O 1
ATOM 641 N N . ARG A 1 84 ? 21.689 -16.239 -31.380 1.00 57.72 84 ARG A N 1
ATOM 642 C CA . ARG A 1 84 ? 22.296 -17.563 -31.572 1.00 57.72 84 ARG A CA 1
ATOM 643 C C . ARG A 1 84 ? 21.504 -18.304 -32.634 1.00 57.72 84 ARG A C 1
ATOM 645 O O . ARG A 1 84 ? 22.149 -19.072 -33.372 1.00 57.72 84 ARG A O 1
#

Secondary structure (DSSP, 8-state):
-HHHHHHHHHHHHHHHHHHHHHHHHHHHHTSTTSSSSHHHHHHHHHHHHHHHHHHHHHHHHHHHHHHHHHHHHHHHHHHHHHT-